Protein AF-A0A085MQG9-F1 (afdb_monomer_lite)

Structure (mmCIF, N/CA/C/O backbone):
data_AF-A0A085MQG9-F1
#
_entry.id   AF-A0A085MQG9-F1
#
loop_
_atom_site.group_PDB
_atom_site.id
_atom_site.type_symbol
_atom_site.label_atom_id
_atom_site.label_alt_id
_atom_site.label_comp_id
_atom_site.label_asym_id
_atom_site.label_entity_id
_atom_site.label_seq_id
_atom_site.pdbx_PDB_ins_code
_atom_site.Cartn_x
_atom_site.Cartn_y
_atom_site.Cartn_z
_atom_site.occupancy
_atom_site.B_iso_or_equiv
_atom_site.auth_seq_id
_atom_site.auth_comp_id
_atom_site.auth_asym_id
_atom_site.auth_atom_id
_atom_site.pdbx_PDB_model_num
ATOM 1 N N . MET A 1 1 ? -15.431 3.316 -2.104 1.00 53.62 1 MET A N 1
ATOM 2 C CA . MET A 1 1 ? -15.713 3.140 -3.560 1.00 53.62 1 MET A CA 1
ATOM 3 C C . MET A 1 1 ? -14.652 2.285 -4.257 1.00 53.62 1 MET A C 1
ATOM 5 O O . MET A 1 1 ? -15.007 1.249 -4.801 1.00 53.62 1 MET A O 1
ATOM 9 N N . PHE A 1 2 ? -13.361 2.639 -4.188 1.00 54.59 2 PHE A N 1
ATOM 10 C CA . PHE A 1 2 ? -12.287 1.859 -4.830 1.00 54.59 2 PHE A CA 1
ATOM 11 C C . PHE A 1 2 ? -12.134 0.426 -4.298 1.00 54.59 2 PHE A C 1
ATOM 13 O O . PHE A 1 2 ? -11.926 -0.481 -5.092 1.00 54.59 2 PHE A O 1
ATOM 20 N N . GLY A 1 3 ? -12.306 0.196 -2.990 1.00 56.88 3 GLY A N 1
ATOM 21 C CA . GLY A 1 3 ? -12.140 -1.140 -2.395 1.00 56.88 3 GLY A CA 1
ATOM 22 C C . GLY A 1 3 ? -13.115 -2.213 -2.901 1.00 56.88 3 GLY A C 1
ATOM 23 O O . GLY A 1 3 ? -12.781 -3.391 -2.859 1.00 56.88 3 GLY A O 1
ATOM 24 N N . TYR A 1 4 ? -14.297 -1.825 -3.397 1.00 57.16 4 TYR A N 1
ATOM 25 C CA . TYR A 1 4 ? -15.238 -2.762 -4.024 1.00 57.16 4 TYR A CA 1
ATOM 26 C C . TYR A 1 4 ? -14.802 -3.095 -5.457 1.00 57.16 4 TYR A C 1
ATOM 28 O O . TYR A 1 4 ? -14.762 -4.255 -5.843 1.00 57.16 4 TYR A O 1
ATOM 36 N N . MET A 1 5 ? -14.379 -2.083 -6.222 1.00 58.72 5 MET A N 1
ATOM 37 C CA . MET A 1 5 ? -13.941 -2.259 -7.611 1.00 58.72 5 MET A CA 1
ATOM 38 C C . MET A 1 5 ? -12.651 -3.075 -7.716 1.00 58.72 5 MET A C 1
ATOM 40 O O . MET A 1 5 ? -12.543 -3.935 -8.582 1.00 58.72 5 MET A O 1
ATOM 44 N N . THR A 1 6 ? -11.698 -2.860 -6.806 1.00 61.25 6 THR A N 1
ATOM 45 C CA . THR A 1 6 ? -10.438 -3.617 -6.789 1.00 61.25 6 THR A CA 1
ATOM 46 C C . THR A 1 6 ? -10.598 -5.044 -6.278 1.00 61.25 6 THR A C 1
ATOM 48 O O . THR A 1 6 ? -9.659 -5.819 -6.393 1.00 61.25 6 THR A O 1
ATOM 51 N N . LYS A 1 7 ? -11.755 -5.410 -5.715 1.00 63.34 7 LYS A N 1
ATOM 52 C CA . LYS A 1 7 ? -12.045 -6.787 -5.305 1.00 63.34 7 LYS A CA 1
ATOM 53 C C . LYS A 1 7 ? -12.443 -7.665 -6.496 1.00 63.34 7 LYS A C 1
ATOM 55 O O . LYS A 1 7 ? -12.037 -8.821 -6.544 1.00 63.34 7 LYS A O 1
ATOM 60 N N . ASP A 1 8 ? -13.194 -7.099 -7.440 1.00 58.53 8 ASP A N 1
ATOM 61 C CA . ASP A 1 8 ? -13.786 -7.847 -8.556 1.00 58.53 8 ASP A CA 1
ATOM 62 C C . ASP A 1 8 ? -13.038 -7.633 -9.884 1.00 58.53 8 ASP A C 1
ATOM 64 O O . ASP A 1 8 ? -13.043 -8.515 -10.739 1.00 58.53 8 ASP A O 1
ATOM 68 N N . VAL A 1 9 ? -12.373 -6.484 -10.072 1.00 64.12 9 VAL A N 1
ATOM 69 C CA . VAL A 1 9 ? -11.684 -6.134 -11.325 1.00 64.12 9 VAL A CA 1
ATOM 70 C C . VAL A 1 9 ? -10.335 -5.472 -11.016 1.00 64.12 9 VAL A C 1
ATOM 72 O O . VAL A 1 9 ? -10.237 -4.259 -10.840 1.00 64.12 9 VAL A O 1
ATOM 75 N N . THR A 1 10 ? -9.274 -6.277 -10.929 1.00 70.56 10 THR A N 1
ATOM 76 C CA . THR A 1 10 ? -7.914 -5.822 -10.573 1.00 70.56 10 THR A CA 1
ATOM 77 C C . THR A 1 10 ? -7.095 -5.361 -11.780 1.00 70.56 10 THR A C 1
ATOM 79 O O . THR A 1 10 ? -6.322 -4.413 -11.662 1.00 70.56 10 THR A O 1
ATOM 82 N N . GLU A 1 11 ? -7.282 -5.979 -12.949 1.00 71.12 11 GLU A N 1
ATOM 83 C CA . GLU A 1 11 ? -6.462 -5.755 -14.151 1.00 71.12 11 GLU A CA 1
ATOM 84 C C . GLU A 1 11 ? -6.355 -4.295 -14.622 1.00 71.12 11 GLU A C 1
ATOM 86 O O . GLU A 1 11 ? -5.230 -3.855 -14.864 1.00 71.12 11 GLU A O 1
ATOM 91 N N . PRO A 1 12 ? -7.438 -3.497 -14.701 1.00 73.19 12 PRO A N 1
ATOM 92 C CA . PRO A 1 12 ? -7.361 -2.112 -15.168 1.00 73.19 12 PRO A CA 1
ATOM 93 C C . PRO A 1 12 ? -6.489 -1.240 -14.267 1.00 73.19 12 PRO A C 1
ATOM 95 O O . PRO A 1 12 ? -5.825 -0.322 -14.733 1.00 73.19 12 PRO A O 1
ATOM 98 N N . PHE A 1 13 ? -6.443 -1.540 -12.967 1.00 71.75 13 PHE A N 1
ATOM 99 C CA . PHE A 1 13 ? -5.634 -0.791 -12.007 1.00 71.75 13 PHE A CA 1
ATOM 100 C C . PHE A 1 13 ? -4.142 -1.139 -12.079 1.00 71.75 13 PHE A C 1
ATOM 102 O O . PHE A 1 13 ? -3.338 -0.487 -11.420 1.00 71.75 13 PHE A O 1
ATOM 109 N N . LEU A 1 14 ? -3.767 -2.150 -12.868 1.00 75.88 14 LEU A N 1
ATOM 110 C CA . LEU A 1 14 ? -2.398 -2.649 -13.005 1.00 75.88 14 LEU A CA 1
ATOM 111 C C . LEU A 1 14 ? -1.774 -2.326 -14.372 1.00 75.88 14 LEU A C 1
ATOM 113 O O . LEU A 1 14 ? -0.646 -2.743 -14.639 1.00 75.88 14 LEU A O 1
ATOM 117 N N . THR A 1 15 ? -2.484 -1.614 -15.252 1.00 76.25 15 THR A N 1
ATOM 118 C CA . THR A 1 15 ? -2.006 -1.283 -16.602 1.00 76.25 15 THR A CA 1
ATOM 119 C C . THR A 1 15 ? -1.352 0.096 -16.677 1.00 76.25 15 THR A C 1
ATOM 121 O O . THR A 1 15 ? -1.946 1.093 -16.260 1.00 76.25 15 THR A O 1
ATOM 124 N N . GLY A 1 16 ? -0.166 0.154 -17.294 1.00 78.19 16 GLY A N 1
ATOM 125 C CA . GLY A 1 16 ? 0.509 1.394 -17.692 1.00 78.19 16 GLY A CA 1
ATOM 126 C C . GLY A 1 16 ? 0.666 2.410 -16.556 1.00 78.19 16 GLY A C 1
ATOM 127 O O . GLY A 1 16 ? 0.944 2.053 -15.415 1.00 78.19 16 GLY A O 1
ATOM 128 N N . GLU A 1 17 ? 0.438 3.687 -16.864 1.00 81.56 17 GLU A N 1
ATOM 129 C CA . GLU A 1 17 ? 0.569 4.799 -15.911 1.00 81.56 17 GLU A CA 1
ATOM 130 C C . GLU A 1 17 ? -0.460 4.772 -14.769 1.00 81.56 17 GLU A C 1
ATOM 132 O O . GLU A 1 17 ? -0.279 5.444 -13.750 1.00 81.56 17 GLU A O 1
ATOM 137 N N . LEU A 1 18 ? -1.571 4.042 -14.928 1.00 84.69 18 LEU A N 1
ATOM 138 C CA . LEU A 1 18 ? -2.644 4.049 -13.936 1.00 84.69 18 LEU A CA 1
ATOM 139 C C . LEU A 1 18 ? -2.216 3.340 -12.648 1.00 84.69 18 LEU A C 1
ATOM 141 O O . LEU A 1 18 ? -2.519 3.836 -11.562 1.00 84.69 18 LEU A O 1
ATOM 145 N N . GLY A 1 19 ? -1.463 2.242 -12.767 1.00 86.31 19 GLY A N 1
ATOM 146 C CA . GLY A 1 19 ? -0.902 1.531 -11.617 1.00 86.31 19 GLY A CA 1
ATOM 147 C C . GLY A 1 19 ? 0.071 2.394 -10.819 1.00 86.31 19 GLY A C 1
ATOM 148 O O . GLY A 1 19 ? -0.032 2.465 -9.594 1.00 86.31 19 GLY A O 1
ATOM 149 N N . ASP A 1 20 ? 0.942 3.133 -11.507 1.00 87.62 20 ASP A N 1
ATOM 150 C CA . ASP A 1 20 ? 1.906 4.033 -10.867 1.00 87.62 20 ASP A CA 1
ATOM 151 C C . ASP A 1 20 ? 1.215 5.208 -10.171 1.00 87.62 20 ASP A C 1
ATOM 153 O O . ASP A 1 20 ? 1.514 5.517 -9.015 1.00 87.62 20 ASP A O 1
ATOM 157 N N . ARG A 1 21 ? 0.231 5.840 -10.827 1.00 90.50 21 ARG A N 1
ATOM 158 C CA . ARG A 1 21 ? -0.550 6.933 -10.223 1.00 90.50 21 ARG A CA 1
ATOM 159 C C . ARG A 1 21 ? -1.360 6.456 -9.025 1.00 90.50 21 ARG A C 1
ATOM 161 O O . ARG A 1 21 ? -1.421 7.161 -8.015 1.00 90.50 21 ARG A O 1
ATOM 168 N N . LEU A 1 22 ? -1.967 5.273 -9.117 1.00 90.31 22 LEU A N 1
ATOM 169 C CA . LEU A 1 22 ? -2.718 4.684 -8.016 1.00 90.31 22 LEU A CA 1
ATOM 170 C C . LEU A 1 22 ? -1.793 4.383 -6.835 1.00 90.31 22 LEU A C 1
ATOM 172 O O . LEU A 1 22 ? -2.077 4.816 -5.720 1.00 90.31 22 LEU A O 1
ATOM 176 N N . ALA A 1 23 ? -0.673 3.701 -7.075 1.00 91.88 23 ALA A N 1
ATOM 177 C CA . ALA A 1 23 ? 0.305 3.386 -6.042 1.00 91.88 23 ALA A CA 1
ATOM 178 C C . ALA A 1 23 ? 0.852 4.657 -5.373 1.00 91.88 23 ALA A C 1
ATOM 180 O O . ALA A 1 23 ? 0.879 4.733 -4.145 1.00 91.88 23 ALA A O 1
ATOM 181 N N . ALA A 1 24 ? 1.196 5.685 -6.153 1.00 91.94 24 ALA A N 1
ATOM 182 C CA . ALA A 1 24 ? 1.663 6.965 -5.627 1.00 91.94 24 ALA A CA 1
ATOM 183 C C . ALA A 1 24 ? 0.597 7.669 -4.769 1.00 91.94 24 ALA A C 1
ATOM 185 O O . ALA A 1 24 ? 0.889 8.150 -3.672 1.00 91.94 24 ALA A O 1
ATOM 186 N N . MET A 1 25 ? -0.660 7.687 -5.225 1.00 93.25 25 MET A N 1
ATOM 187 C CA . MET A 1 25 ? -1.779 8.259 -4.470 1.00 93.25 25 MET A CA 1
ATOM 188 C C . MET A 1 25 ? -1.997 7.519 -3.145 1.00 93.25 25 MET A C 1
ATOM 190 O O . MET A 1 25 ? -2.139 8.152 -2.095 1.00 93.25 25 MET A O 1
ATOM 194 N N . LEU A 1 26 ? -1.985 6.186 -3.170 1.00 93.31 26 LEU A N 1
ATOM 195 C CA . LEU A 1 26 ? -2.155 5.359 -1.979 1.00 93.31 26 LEU A CA 1
ATOM 196 C C . LEU A 1 26 ? -0.992 5.546 -0.993 1.00 93.31 26 LEU A C 1
ATOM 198 O O . LEU A 1 26 ? -1.227 5.783 0.197 1.00 93.31 26 LEU A O 1
ATOM 202 N N . ASN A 1 27 ? 0.249 5.521 -1.489 1.00 94.00 27 ASN A N 1
ATOM 203 C CA . ASN A 1 27 ? 1.446 5.691 -0.673 1.00 94.00 27 ASN A CA 1
ATOM 204 C C . ASN A 1 27 ? 1.460 7.067 -0.001 1.00 94.00 27 ASN A C 1
ATOM 206 O O . ASN A 1 27 ? 1.716 7.169 1.201 1.00 94.00 27 ASN A O 1
ATOM 210 N N . TYR A 1 28 ? 1.152 8.126 -0.755 1.00 92.56 28 TYR A N 1
ATOM 211 C CA . TYR A 1 28 ? 1.085 9.483 -0.227 1.00 92.56 28 TYR A CA 1
ATOM 212 C C . TYR A 1 28 ? 0.044 9.594 0.892 1.00 92.56 28 TYR A C 1
ATOM 214 O O . TYR A 1 28 ? 0.358 10.074 1.984 1.00 92.56 28 TYR A O 1
ATOM 222 N N . ASN A 1 29 ? -1.175 9.096 0.662 1.00 91.56 29 ASN A N 1
ATOM 223 C CA . ASN A 1 29 ? -2.246 9.167 1.655 1.00 91.56 29 ASN A CA 1
ATOM 224 C C . ASN A 1 29 ? -1.911 8.380 2.927 1.00 91.56 29 ASN A C 1
ATOM 226 O O . ASN A 1 29 ? -2.029 8.920 4.028 1.00 91.56 29 ASN A O 1
ATOM 230 N N . LEU A 1 30 ? -1.417 7.143 2.807 1.00 91.94 30 LEU A N 1
ATOM 231 C CA . LEU A 1 30 ? -1.006 6.361 3.977 1.00 91.94 30 LEU A CA 1
ATOM 232 C C . LEU A 1 30 ? 0.182 6.985 4.711 1.00 91.94 30 LEU A C 1
ATOM 234 O O . LEU A 1 30 ? 0.223 6.954 5.940 1.00 91.94 30 LEU A O 1
ATOM 238 N N . LYS A 1 31 ? 1.122 7.617 4.001 1.00 91.00 31 LYS A N 1
ATOM 239 C CA . LYS A 1 31 ? 2.231 8.345 4.629 1.00 91.00 31 LYS A CA 1
ATOM 240 C C . LYS A 1 31 ? 1.728 9.525 5.458 1.00 91.00 31 LYS A C 1
ATOM 242 O O . LYS A 1 31 ? 2.253 9.752 6.544 1.00 91.00 31 LYS A O 1
ATOM 247 N N . GLN A 1 32 ? 0.707 10.247 4.998 1.00 88.56 32 GLN A N 1
ATOM 248 C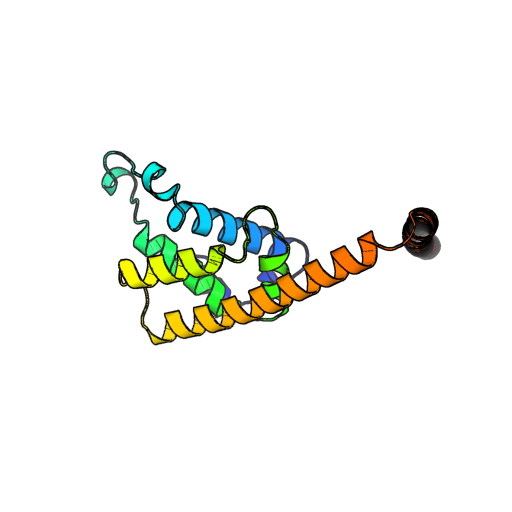 CA . GLN A 1 32 ? 0.118 11.342 5.776 1.00 88.56 32 GLN A CA 1
ATOM 249 C C . GLN A 1 32 ? -0.704 10.837 6.969 1.00 88.56 32 GLN A C 1
ATOM 251 O O . GLN A 1 32 ? -0.641 11.424 8.047 1.00 88.56 32 GLN A O 1
ATOM 256 N N . LEU A 1 33 ? -1.445 9.741 6.799 1.00 88.00 33 LEU A N 1
ATOM 257 C CA . LEU A 1 33 ? -2.341 9.197 7.825 1.00 88.00 33 LEU A CA 1
ATOM 258 C C . LEU A 1 33 ? -1.608 8.410 8.919 1.00 88.00 33 LEU A C 1
ATOM 260 O O . LEU A 1 33 ? -1.976 8.501 10.088 1.00 88.00 33 LEU A O 1
ATOM 264 N N . CYS A 1 34 ? -0.571 7.656 8.556 1.00 87.38 34 CYS A N 1
ATOM 265 C CA . CYS A 1 34 ? 0.182 6.787 9.467 1.00 87.38 34 CYS A CA 1
ATOM 266 C C . CYS A 1 34 ? 1.568 7.347 9.828 1.00 87.38 34 CYS A C 1
ATOM 268 O O . CYS A 1 34 ? 2.259 6.784 10.674 1.00 87.38 34 CYS A O 1
ATOM 270 N N . GLY A 1 35 ? 2.002 8.433 9.184 1.00 79.44 35 GLY A N 1
ATOM 271 C CA . GLY A 1 35 ? 3.297 9.057 9.436 1.00 79.44 35 GLY A CA 1
ATOM 272 C C . GLY A 1 35 ? 3.305 10.028 10.622 1.00 79.44 35 GLY A C 1
ATOM 273 O O . GLY A 1 35 ? 2.268 10.308 11.233 1.00 79.44 35 GLY A O 1
ATOM 274 N N . PRO A 1 36 ? 4.475 10.617 10.929 1.00 73.19 36 PRO A N 1
ATOM 275 C CA . PRO A 1 36 ? 4.626 11.599 12.010 1.00 73.19 36 PRO A CA 1
ATOM 276 C C . PRO A 1 36 ? 3.779 12.860 11.783 1.00 73.19 36 PRO A C 1
ATOM 278 O O . PRO A 1 36 ? 3.440 13.578 12.720 1.00 73.19 36 PRO A O 1
ATOM 281 N N . THR A 1 37 ? 3.400 13.118 10.532 1.00 69.00 37 THR A N 1
ATOM 282 C CA . THR A 1 37 ? 2.603 14.270 10.107 1.00 69.00 37 THR A CA 1
ATOM 283 C C . THR A 1 37 ? 1.102 14.085 10.326 1.00 69.00 37 THR A C 1
ATOM 285 O O . THR A 1 37 ? 0.362 15.059 10.200 1.00 69.00 37 THR A O 1
ATOM 288 N N . SER A 1 38 ? 0.655 12.893 10.734 1.00 72.50 38 SER A N 1
ATOM 289 C CA . SER A 1 38 ? -0.750 12.571 11.030 1.00 72.50 38 SER A CA 1
ATOM 290 C C . SER A 1 38 ? -1.384 13.499 12.068 1.00 72.50 38 SER A C 1
ATOM 292 O O . SER A 1 38 ? -2.566 13.825 11.975 1.00 72.50 38 SER A O 1
ATOM 294 N N . GLN A 1 39 ? -0.595 14.017 13.015 1.00 65.75 39 GLN A N 1
ATOM 295 C CA . GLN A 1 39 ? -1.067 14.987 14.008 1.00 65.75 39 GLN A CA 1
ATOM 296 C C . GLN A 1 39 ? -1.533 16.310 13.380 1.00 65.75 39 GLN A C 1
ATOM 298 O O . GLN A 1 39 ? -2.395 16.982 13.945 1.00 65.75 39 GLN A O 1
ATOM 303 N N . ARG A 1 40 ? -1.012 16.665 12.195 1.00 68.12 40 ARG A N 1
ATOM 304 C CA . ARG A 1 40 ? -1.407 17.870 11.448 1.00 68.12 40 ARG A CA 1
ATOM 305 C C . ARG A 1 40 ? -2.763 17.731 10.760 1.00 68.12 40 ARG A C 1
ATOM 307 O O . ARG A 1 40 ? -3.363 18.740 10.419 1.00 68.12 40 ARG A O 1
ATOM 314 N N . LEU A 1 41 ? -3.272 16.508 10.606 1.00 69.00 41 LEU A N 1
ATOM 315 C CA . LEU A 1 41 ? -4.597 16.229 10.041 1.00 69.00 41 LEU A CA 1
ATOM 316 C C . LEU A 1 41 ? -5.722 16.313 11.091 1.00 69.00 41 LEU A C 1
ATOM 318 O O . LEU A 1 41 ? -6.842 15.859 10.852 1.00 69.00 41 LEU A O 1
ATOM 322 N N . ARG A 1 42 ? -5.449 16.880 12.275 1.00 67.50 42 ARG A N 1
ATOM 323 C CA . ARG A 1 42 ? -6.478 17.147 13.285 1.00 67.50 42 ARG A CA 1
ATOM 324 C C . ARG A 1 42 ? -7.336 18.335 12.858 1.00 67.50 42 ARG A C 1
ATOM 326 O O . ARG A 1 42 ? -6.978 19.491 13.062 1.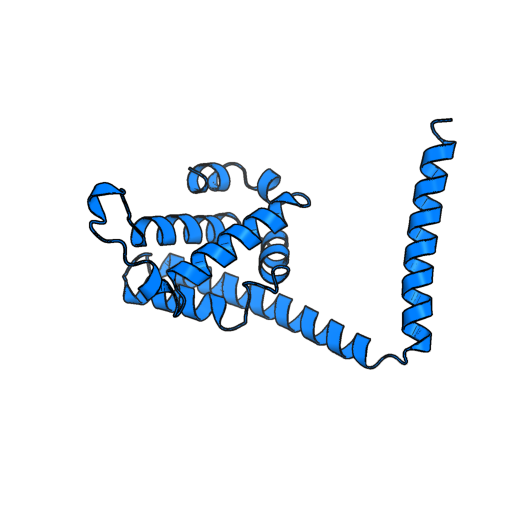00 67.50 42 ARG A O 1
ATOM 333 N N . VAL A 1 43 ? -8.492 18.024 12.285 1.00 74.81 43 VAL A N 1
ATOM 334 C CA . VAL A 1 43 ? -9.512 19.001 11.894 1.00 74.81 43 VAL A CA 1
ATOM 335 C C . VAL A 1 43 ? -10.346 19.412 13.116 1.00 74.81 43 VAL A C 1
ATOM 337 O O . VAL A 1 43 ? -10.708 18.564 13.936 1.00 74.81 43 VAL A O 1
ATOM 340 N N . LYS A 1 44 ? -10.664 20.710 13.245 1.00 70.31 44 LYS A N 1
ATOM 341 C CA . LYS A 1 44 ? -11.665 21.200 14.210 1.00 70.31 44 LYS A CA 1
ATOM 342 C C . LYS A 1 44 ? -13.059 20.751 13.754 1.00 70.31 44 LYS A C 1
ATOM 344 O O . LYS A 1 44 ? -13.414 20.958 12.601 1.00 70.31 44 LYS A O 1
ATOM 349 N N . ASP A 1 45 ? -13.820 20.137 14.655 1.00 72.62 45 ASP A N 1
ATOM 350 C CA . ASP A 1 45 ? -15.138 19.529 14.403 1.00 72.62 45 ASP A CA 1
ATOM 351 C C . ASP A 1 45 ? -15.169 18.439 13.309 1.00 72.62 45 ASP A C 1
ATOM 353 O O . ASP A 1 45 ? -15.795 18.609 12.260 1.00 72.62 45 ASP A O 1
ATOM 357 N N . PRO A 1 46 ? -14.577 17.253 13.567 1.00 71.69 46 PRO A N 1
ATOM 358 C CA . PRO A 1 46 ? -14.518 16.140 12.609 1.00 71.69 46 PRO A CA 1
ATOM 359 C C . PRO A 1 46 ? -15.887 15.691 12.081 1.00 71.69 46 PRO A C 1
ATOM 361 O O . PRO A 1 46 ? -16.007 15.290 10.924 1.00 71.69 46 PRO A O 1
ATOM 364 N N . LYS A 1 47 ? -16.931 15.791 12.919 1.00 72.69 47 LYS A N 1
ATOM 365 C CA . LYS A 1 47 ? -18.305 15.382 12.587 1.00 72.69 47 LYS A CA 1
ATOM 366 C C . LYS A 1 47 ? -18.911 16.215 11.460 1.00 72.69 47 LYS A C 1
ATOM 368 O O . LYS A 1 47 ? -19.677 15.683 10.668 1.00 72.69 47 LYS A O 1
ATOM 373 N N . ARG A 1 48 ? -18.547 17.499 11.361 1.00 78.75 48 ARG A N 1
ATOM 374 C CA . ARG A 1 48 ? -19.047 18.390 10.305 1.00 78.75 48 ARG A CA 1
ATOM 375 C C . ARG A 1 48 ? -18.505 18.008 8.927 1.00 78.75 48 ARG A C 1
ATOM 377 O O . ARG A 1 48 ? -19.177 18.235 7.930 1.00 78.75 48 ARG A O 1
ATOM 384 N N . TYR A 1 49 ? -17.311 17.419 8.887 1.00 74.50 49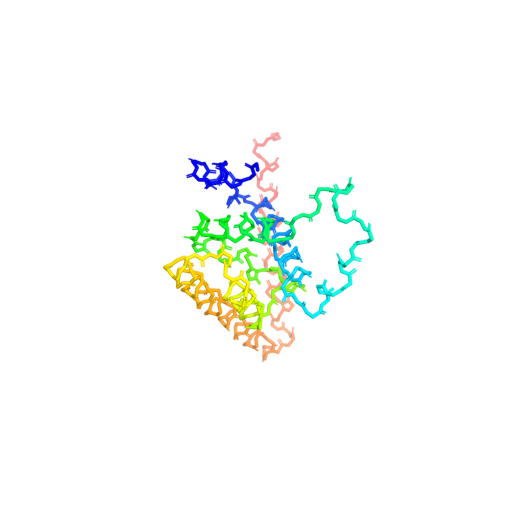 TYR A N 1
ATOM 385 C CA . TYR A 1 49 ? -16.619 17.042 7.653 1.00 74.50 49 TYR A CA 1
ATOM 386 C C . TYR A 1 49 ? -16.644 15.539 7.378 1.00 74.50 49 TYR A C 1
ATOM 388 O O . TYR A 1 49 ? -15.940 15.084 6.479 1.00 74.50 49 TYR A O 1
ATOM 396 N N . THR A 1 50 ? -17.402 14.752 8.156 1.00 78.81 50 THR A N 1
ATOM 397 C CA . THR A 1 50 ? -17.415 13.279 8.049 1.00 78.81 50 THR A CA 1
ATOM 398 C C . THR A 1 50 ? -16.000 12.678 8.056 1.00 78.81 50 THR A C 1
ATOM 400 O O . THR A 1 50 ? -15.695 11.724 7.346 1.00 78.81 50 THR A O 1
ATOM 403 N N . TRP A 1 51 ? -15.092 13.282 8.831 1.00 81.25 51 TRP A N 1
ATOM 404 C CA . TRP A 1 51 ? -13.684 12.900 8.842 1.00 81.25 51 TRP A CA 1
ATOM 405 C C . TRP A 1 51 ? -13.461 11.670 9.723 1.00 81.25 51 TRP A C 1
ATOM 407 O O . TRP A 1 51 ? -13.343 11.775 10.947 1.00 81.25 51 TRP A O 1
ATOM 417 N N . GLU A 1 52 ? -13.367 10.505 9.082 1.00 83.88 52 GLU A N 1
ATOM 418 C CA . GLU A 1 52 ? -13.108 9.218 9.731 1.00 83.88 52 GLU A CA 1
ATOM 419 C C . GLU A 1 52 ? -11.773 8.602 9.273 1.00 83.88 52 GLU A C 1
ATOM 421 O O . GLU A 1 52 ? -11.742 7.695 8.436 1.00 83.88 52 GLU A O 1
ATOM 426 N N . PRO A 1 53 ? -10.632 9.039 9.841 1.00 85.62 53 PRO A N 1
ATOM 427 C CA . PRO A 1 53 ? -9.312 8.592 9.394 1.00 85.62 53 PRO A CA 1
ATOM 428 C C . PRO A 1 53 ? -9.102 7.082 9.567 1.00 85.62 53 PRO A C 1
ATOM 430 O O . PRO A 1 53 ? -8.402 6.466 8.771 1.00 85.62 53 PRO A O 1
ATOM 433 N N . ARG A 1 54 ? -9.731 6.459 10.574 1.00 88.12 54 ARG A N 1
ATOM 434 C CA . ARG A 1 54 ? -9.654 5.002 10.786 1.00 88.12 54 ARG A CA 1
ATOM 435 C C . ARG A 1 54 ? -10.310 4.222 9.647 1.00 88.12 54 ARG A C 1
ATOM 437 O O . ARG A 1 54 ? -9.722 3.256 9.170 1.00 88.12 54 ARG A O 1
ATOM 444 N N . SER A 1 55 ? -11.492 4.660 9.215 1.00 88.94 55 SER A N 1
ATOM 445 C CA . SER A 1 55 ? -12.218 4.039 8.105 1.00 88.94 55 SER A CA 1
ATOM 446 C C . SER A 1 55 ? -11.428 4.186 6.803 1.00 88.94 55 SER A C 1
ATOM 448 O O . SER A 1 55 ? -11.185 3.206 6.102 1.00 88.94 55 SER A O 1
ATOM 450 N N . LEU A 1 56 ? -10.881 5.382 6.559 1.00 89.69 56 LEU A N 1
ATOM 451 C CA . LEU A 1 56 ? -10.051 5.647 5.387 1.00 89.69 56 LEU A CA 1
ATOM 452 C C . LEU A 1 56 ? -8.783 4.778 5.353 1.00 89.69 56 LEU A C 1
ATOM 454 O O . LEU A 1 56 ? -8.490 4.169 4.329 1.00 89.69 56 LEU A O 1
ATOM 458 N N . ILE A 1 57 ? -8.048 4.663 6.466 1.00 92.00 57 ILE A N 1
ATOM 459 C CA . ILE A 1 57 ? -6.872 3.779 6.545 1.00 92.00 57 ILE A CA 1
ATOM 460 C C . ILE A 1 57 ? -7.274 2.330 6.250 1.00 92.00 57 ILE A C 1
ATOM 462 O O . ILE A 1 57 ? -6.562 1.644 5.515 1.00 92.00 57 ILE A O 1
ATOM 466 N N . ASN A 1 58 ? -8.406 1.865 6.791 1.00 92.12 58 ASN A N 1
ATOM 467 C CA . ASN A 1 58 ? -8.905 0.514 6.547 1.00 92.12 58 ASN A CA 1
ATOM 468 C C . ASN A 1 58 ? -9.192 0.261 5.059 1.00 92.12 58 ASN A C 1
ATOM 470 O O . ASN A 1 58 ? -8.766 -0.768 4.534 1.00 92.12 58 ASN A O 1
ATOM 474 N N . GLU A 1 59 ? -9.873 1.190 4.384 1.00 90.94 59 GLU A N 1
ATOM 475 C CA . GLU A 1 59 ? -10.164 1.082 2.951 1.00 90.94 59 GLU A CA 1
ATOM 476 C C . GLU A 1 59 ? -8.888 1.102 2.109 1.00 90.94 59 GLU A C 1
ATOM 478 O O . GLU A 1 59 ? -8.695 0.228 1.265 1.00 90.94 59 GLU A O 1
ATOM 483 N N . LEU A 1 60 ? -7.989 2.058 2.367 1.00 92.50 60 LEU A N 1
ATOM 484 C CA . LEU A 1 60 ? -6.735 2.188 1.625 1.00 92.50 60 LEU A CA 1
ATOM 485 C C . LEU A 1 60 ? -5.901 0.916 1.740 1.00 92.50 60 LEU A C 1
ATOM 487 O O . LEU A 1 60 ? -5.464 0.372 0.735 1.00 92.50 60 LEU A O 1
ATOM 491 N N . THR A 1 61 ? -5.722 0.404 2.956 1.00 93.31 61 THR A N 1
ATOM 492 C CA . THR A 1 61 ? -4.950 -0.825 3.183 1.00 93.31 61 THR A CA 1
ATOM 493 C C . THR A 1 61 ? -5.655 -2.080 2.666 1.00 93.31 61 THR A C 1
ATOM 495 O O . THR A 1 61 ? -4.970 -3.043 2.346 1.00 93.31 61 THR A O 1
ATOM 498 N N . GLU A 1 62 ? -6.985 -2.086 2.514 1.00 92.88 62 GLU A N 1
ATOM 499 C CA . GLU A 1 62 ? -7.675 -3.180 1.811 1.00 92.88 62 GLU A CA 1
ATOM 500 C C . GLU A 1 62 ? -7.339 -3.184 0.314 1.00 92.88 62 GLU A C 1
ATOM 502 O O . GLU A 1 62 ? -7.116 -4.249 -0.249 1.00 92.88 62 GLU A O 1
ATOM 507 N N . ILE A 1 63 ? -7.208 -2.012 -0.319 1.00 91.50 63 ILE A N 1
ATOM 508 C CA . ILE A 1 63 ? -6.811 -1.914 -1.734 1.00 91.50 63 ILE A CA 1
ATOM 509 C C . ILE A 1 63 ? -5.424 -2.529 -1.962 1.00 91.50 63 ILE A C 1
ATOM 511 O O . ILE A 1 63 ? -5.240 -3.246 -2.940 1.00 91.50 63 ILE A O 1
ATOM 515 N N . TYR A 1 64 ? -4.472 -2.318 -1.046 1.00 92.31 64 TYR A N 1
ATOM 516 C CA . TYR A 1 64 ? -3.155 -2.966 -1.131 1.00 92.31 64 TYR A CA 1
ATOM 517 C C . TYR A 1 64 ? -3.244 -4.490 -1.093 1.00 92.31 64 TYR A C 1
ATOM 519 O O . TYR A 1 64 ? -2.514 -5.155 -1.818 1.00 92.31 64 TYR A O 1
ATOM 527 N N . LEU A 1 65 ? -4.117 -5.036 -0.245 1.00 92.44 65 LEU A N 1
ATOM 528 C CA . LEU A 1 65 ? -4.291 -6.482 -0.119 1.00 92.44 65 LEU A CA 1
ATOM 529 C C . LEU A 1 65 ? -5.009 -7.072 -1.336 1.00 92.44 65 LEU A C 1
ATOM 531 O O . LEU A 1 65 ? -4.652 -8.156 -1.783 1.00 92.44 65 LEU A O 1
ATOM 535 N N . ASN A 1 66 ? -5.978 -6.348 -1.898 1.00 90.06 66 ASN A N 1
ATOM 536 C CA . ASN A 1 66 ? -6.680 -6.765 -3.113 1.00 90.06 66 ASN A CA 1
ATOM 537 C C . ASN A 1 66 ? -5.764 -6.753 -4.348 1.00 90.06 66 ASN A C 1
ATOM 539 O O . ASN A 1 66 ? -5.946 -7.555 -5.258 1.00 90.06 66 ASN A O 1
ATOM 543 N N . LEU A 1 67 ? -4.777 -5.852 -4.378 1.00 89.00 67 LEU A N 1
ATOM 544 C CA . LEU A 1 67 ? -3.814 -5.704 -5.470 1.00 89.00 67 LEU A CA 1
ATOM 545 C C . LEU A 1 67 ? -2.446 -6.344 -5.157 1.00 89.00 67 LEU A C 1
ATOM 547 O O . LEU A 1 67 ? -1.460 -5.976 -5.794 1.00 89.00 67 LEU A O 1
ATOM 551 N N . ASP A 1 68 ? -2.356 -7.286 -4.204 1.00 89.75 68 ASP A N 1
ATOM 552 C CA . ASP A 1 68 ? -1.103 -7.990 -3.862 1.00 89.75 68 ASP A CA 1
ATOM 553 C C . ASP A 1 68 ? -0.633 -8.892 -5.017 1.00 89.75 68 ASP A C 1
ATOM 555 O O . ASP A 1 68 ? -0.883 -10.096 -5.065 1.00 89.75 68 ASP A O 1
ATOM 559 N N . CYS A 1 69 ? 0.063 -8.281 -5.972 1.00 89.75 69 CYS A N 1
ATOM 560 C CA . CYS A 1 69 ? 0.700 -8.924 -7.109 1.00 89.75 69 CYS A CA 1
ATOM 561 C C . CYS A 1 69 ? 2.039 -8.244 -7.420 1.00 89.75 69 CYS A C 1
ATOM 563 O O . CYS A 1 69 ? 2.246 -7.068 -7.109 1.00 89.75 69 CYS A O 1
ATOM 565 N N . ASP A 1 70 ? 2.943 -8.957 -8.090 1.00 89.88 70 ASP A N 1
ATOM 566 C CA . ASP A 1 70 ? 4.308 -8.471 -8.332 1.00 89.88 70 ASP A CA 1
ATOM 567 C C . ASP A 1 70 ? 4.352 -7.165 -9.141 1.00 89.88 70 ASP A C 1
ATOM 569 O O . ASP A 1 70 ? 5.191 -6.300 -8.884 1.00 89.88 70 ASP A O 1
ATOM 573 N N . LYS A 1 71 ? 3.405 -6.978 -10.075 1.00 89.81 71 LYS A N 1
ATOM 574 C CA . LYS A 1 71 ? 3.267 -5.733 -10.849 1.00 89.81 71 LYS A CA 1
ATOM 575 C C . LYS A 1 71 ? 3.002 -4.541 -9.931 1.00 89.81 71 LYS A C 1
ATOM 577 O O . LYS A 1 71 ? 3.720 -3.547 -9.990 1.00 89.81 71 LYS A O 1
ATOM 582 N N . PHE A 1 72 ? 2.018 -4.667 -9.040 1.00 91.25 72 PHE A N 1
ATOM 583 C CA . PHE A 1 72 ? 1.665 -3.598 -8.111 1.00 91.25 72 PHE A CA 1
ATOM 584 C C . PHE A 1 72 ? 2.767 -3.341 -7.086 1.00 91.25 72 PHE A C 1
ATOM 586 O O . PHE A 1 72 ? 3.063 -2.189 -6.784 1.00 91.25 72 PHE A O 1
ATOM 593 N N . VAL A 1 73 ? 3.440 -4.392 -6.603 1.00 93.06 73 VAL A N 1
ATOM 594 C CA . VAL A 1 73 ? 4.637 -4.250 -5.759 1.00 93.06 73 VAL A CA 1
ATOM 595 C C . VAL A 1 73 ? 5.698 -3.402 -6.468 1.00 93.06 73 VAL A C 1
ATOM 597 O O . VAL A 1 73 ? 6.286 -2.508 -5.855 1.00 93.06 73 VAL A O 1
ATOM 600 N N . GLY A 1 74 ? 5.896 -3.619 -7.770 1.00 91.62 74 GLY A N 1
ATOM 601 C CA . GLY A 1 74 ? 6.759 -2.792 -8.608 1.00 91.62 74 GLY A CA 1
ATOM 602 C C . GLY A 1 74 ? 6.350 -1.315 -8.649 1.00 91.62 74 GLY A C 1
ATOM 603 O O . GLY A 1 74 ? 7.232 -0.458 -8.526 1.00 91.62 74 GLY A O 1
ATOM 604 N N . CYS A 1 75 ? 5.051 -1.023 -8.774 1.00 92.19 75 CYS A N 1
ATOM 605 C CA . CYS A 1 75 ? 4.491 0.336 -8.756 1.00 92.19 75 CYS A CA 1
ATOM 606 C C . CYS A 1 75 ? 4.635 1.007 -7.378 1.00 92.19 75 CYS A C 1
ATOM 608 O O . CYS A 1 75 ? 5.040 2.163 -7.288 1.00 92.19 75 CYS A O 1
ATOM 610 N N . ILE A 1 76 ? 4.383 0.274 -6.284 1.00 92.94 76 ILE A N 1
ATOM 611 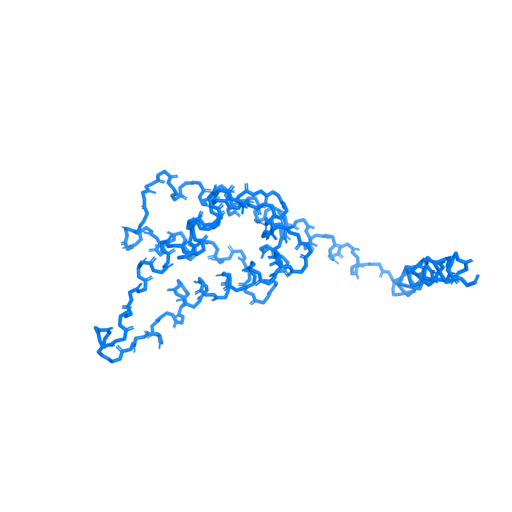C CA . ILE A 1 76 ? 4.548 0.774 -4.906 1.00 92.94 76 ILE A CA 1
ATOM 612 C C . ILE A 1 76 ? 5.978 1.263 -4.682 1.00 92.94 76 ILE A C 1
ATOM 614 O O . ILE A 1 76 ? 6.181 2.333 -4.113 1.00 92.94 76 ILE A O 1
ATOM 618 N N . VAL A 1 77 ? 6.954 0.464 -5.113 1.00 93.12 77 VAL A N 1
ATOM 619 C CA . VAL A 1 77 ? 8.382 0.752 -4.942 1.00 93.12 77 VAL A CA 1
ATOM 620 C C . VAL A 1 77 ? 8.873 1.818 -5.926 1.00 93.12 77 VAL A C 1
ATOM 622 O O . VAL A 1 77 ? 9.860 2.489 -5.637 1.00 93.12 77 VAL A O 1
ATOM 625 N N . ALA A 1 78 ? 8.215 1.982 -7.079 1.00 89.75 78 ALA A N 1
ATOM 626 C CA . ALA A 1 78 ? 8.577 2.999 -8.068 1.00 89.75 78 ALA A CA 1
ATOM 627 C C . ALA A 1 78 ? 8.330 4.429 -7.560 1.00 89.75 78 ALA A C 1
ATOM 629 O O . ALA A 1 78 ? 9.043 5.349 -7.955 1.00 89.75 78 ALA A O 1
ATOM 630 N N . ASP A 1 79 ? 7.371 4.625 -6.649 1.00 91.12 79 ASP A N 1
ATOM 631 C CA . ASP A 1 79 ? 7.150 5.917 -5.996 1.00 91.12 79 ASP A CA 1
ATOM 632 C C . ASP A 1 79 ? 8.188 6.192 -4.893 1.00 91.12 79 ASP A C 1
ATOM 634 O O . ASP A 1 79 ? 7.916 6.103 -3.691 1.00 91.12 79 ASP A O 1
ATOM 638 N N . GLU A 1 80 ? 9.392 6.587 -5.306 1.00 86.31 80 GLU A N 1
ATOM 639 C CA . GLU A 1 80 ? 10.500 6.933 -4.407 1.00 86.31 80 GLU A CA 1
ATOM 640 C C . GLU A 1 80 ? 10.226 8.170 -3.524 1.00 86.31 80 GLU A C 1
ATOM 642 O O . GLU A 1 80 ? 10.932 8.406 -2.543 1.00 86.31 80 GLU A O 1
ATOM 647 N N . ARG A 1 81 ? 9.193 8.972 -3.828 1.00 86.69 81 ARG A N 1
ATOM 648 C CA . ARG A 1 81 ? 8.844 10.173 -3.043 1.00 86.69 81 ARG A CA 1
ATOM 649 C C . ARG A 1 81 ? 8.136 9.805 -1.741 1.00 86.69 81 ARG A C 1
ATOM 651 O O . ARG A 1 81 ? 8.314 10.459 -0.700 1.00 86.69 81 ARG A O 1
ATOM 658 N N . SER A 1 82 ? 7.308 8.767 -1.786 1.00 87.00 82 SER A N 1
ATOM 659 C CA . SER A 1 82 ? 6.537 8.318 -0.627 1.00 87.00 82 SER A CA 1
ATOM 660 C C . SER A 1 82 ? 7.138 7.072 0.009 1.00 87.00 82 SER A C 1
ATOM 662 O O . SER A 1 82 ? 7.227 7.018 1.242 1.00 87.00 82 SER A O 1
ATOM 664 N N . TYR A 1 83 ? 7.559 6.101 -0.806 1.00 89.56 83 TYR A N 1
ATOM 665 C CA . TYR A 1 83 ? 8.032 4.808 -0.335 1.00 89.56 83 TYR A CA 1
ATOM 666 C C . TYR A 1 83 ? 9.403 4.906 0.342 1.00 89.56 83 TYR A C 1
ATOM 668 O O . TYR A 1 83 ? 10.322 5.582 -0.107 1.00 89.56 83 TYR A O 1
ATOM 676 N N . SER A 1 84 ? 9.542 4.196 1.458 1.00 88.25 84 SER A N 1
ATOM 677 C CA . SER A 1 84 ? 10.808 4.001 2.165 1.00 88.25 84 SER A CA 1
ATOM 678 C C . SER A 1 84 ? 10.755 2.675 2.927 1.00 88.25 84 SER A C 1
ATOM 680 O O . SER A 1 84 ? 9.658 2.199 3.232 1.00 88.25 84 SER A O 1
ATOM 682 N N . PRO A 1 85 ? 11.893 2.098 3.349 1.00 85.06 85 PRO A N 1
ATOM 683 C CA . PRO A 1 85 ? 11.886 0.893 4.186 1.00 85.06 85 PRO A CA 1
ATOM 684 C C . PRO A 1 85 ? 11.119 1.049 5.515 1.00 85.06 85 PRO A C 1
ATOM 686 O O . PRO A 1 85 ? 10.714 0.063 6.130 1.00 85.06 85 PRO A O 1
ATOM 689 N N . ALA A 1 86 ? 10.911 2.283 5.988 1.00 89.31 86 ALA A N 1
ATOM 690 C CA . ALA A 1 86 ? 10.114 2.573 7.180 1.00 89.31 86 ALA A CA 1
ATOM 691 C C . ALA A 1 86 ? 8.609 2.732 6.891 1.00 89.31 86 ALA A C 1
ATOM 693 O O . ALA A 1 86 ? 7.806 2.654 7.817 1.00 89.31 86 ALA A O 1
ATOM 694 N N . PHE A 1 87 ? 8.208 2.927 5.629 1.00 92.19 87 PHE A N 1
ATOM 695 C CA . PHE A 1 87 ? 6.826 3.222 5.241 1.00 92.19 87 PHE A CA 1
ATOM 696 C C . PHE A 1 87 ? 5.843 2.152 5.735 1.00 92.19 87 PHE A C 1
ATOM 698 O O . PHE A 1 87 ? 4.969 2.449 6.549 1.00 92.19 87 PHE A O 1
ATOM 705 N N . PHE A 1 88 ? 6.024 0.896 5.314 1.00 93.25 88 PHE A N 1
ATOM 706 C CA . PHE A 1 88 ? 5.120 -0.188 5.710 1.00 93.25 88 PHE A CA 1
ATOM 707 C C . PHE A 1 88 ? 5.163 -0.480 7.209 1.00 93.25 88 PHE A C 1
ATOM 709 O O . PHE A 1 88 ? 4.140 -0.833 7.786 1.00 93.25 88 PHE A O 1
ATOM 716 N N . ARG A 1 89 ? 6.314 -0.281 7.859 1.00 93.00 89 ARG A N 1
ATOM 717 C CA . ARG A 1 89 ? 6.444 -0.427 9.314 1.00 93.00 89 ARG A CA 1
ATOM 718 C C . ARG A 1 89 ? 5.511 0.534 10.045 1.00 93.00 89 ARG A C 1
ATOM 720 O O . ARG A 1 89 ? 4.724 0.092 10.874 1.00 93.00 89 ARG A O 1
ATOM 727 N N . ASN A 1 90 ? 5.527 1.811 9.661 1.00 92.50 90 ASN A N 1
ATOM 728 C CA . ASN A 1 90 ? 4.653 2.832 10.239 1.00 92.50 90 ASN A CA 1
ATOM 729 C C . ASN A 1 90 ? 3.171 2.515 9.993 1.00 92.50 90 ASN A C 1
ATOM 731 O O . ASN A 1 90 ? 2.345 2.679 10.889 1.00 92.50 90 ASN A O 1
ATOM 735 N N . VAL A 1 91 ? 2.830 2.030 8.794 1.00 93.19 91 VAL A N 1
ATOM 736 C CA . VAL A 1 91 ? 1.458 1.611 8.463 1.00 93.19 91 VAL A CA 1
ATOM 737 C C . VAL A 1 91 ? 1.019 0.437 9.345 1.00 93.19 91 VAL A C 1
ATOM 739 O O . VAL A 1 91 ? -0.041 0.503 9.961 1.00 93.19 91 VAL A O 1
ATOM 742 N N . ILE A 1 92 ? 1.840 -0.608 9.469 1.00 94.38 92 ILE A N 1
ATOM 743 C CA . ILE A 1 92 ? 1.546 -1.794 10.289 1.00 94.38 92 ILE A CA 1
ATOM 744 C C . ILE A 1 92 ? 1.400 -1.420 11.769 1.00 94.38 92 ILE A C 1
ATOM 746 O O . ILE A 1 92 ? 0.433 -1.825 12.413 1.00 94.38 92 ILE A O 1
ATOM 750 N N . GLU A 1 93 ? 2.311 -0.610 12.308 1.00 93.31 93 GLU A N 1
ATOM 751 C CA . GLU A 1 93 ? 2.217 -0.114 13.685 1.00 93.31 93 GLU A CA 1
ATOM 752 C C . GLU A 1 93 ? 0.942 0.702 13.912 1.00 93.31 93 GLU A C 1
ATOM 754 O O . GLU A 1 93 ? 0.297 0.556 14.949 1.00 93.31 93 GLU A O 1
ATOM 759 N N . CYS A 1 94 ? 0.548 1.534 12.944 1.00 92.19 94 CYS A N 1
ATOM 760 C CA . CYS A 1 94 ? -0.688 2.310 13.005 1.00 92.19 94 CYS A CA 1
ATOM 761 C C . CYS A 1 94 ? -1.929 1.401 13.041 1.00 92.19 94 CYS A C 1
ATOM 763 O O . CYS A 1 94 ? -2.811 1.604 13.880 1.00 92.19 94 CYS A O 1
ATOM 765 N N . LEU A 1 95 ? -1.972 0.370 12.188 1.00 93.00 95 LEU A N 1
ATOM 766 C CA . LEU A 1 95 ? -3.067 -0.604 12.148 1.00 93.00 95 LEU A CA 1
ATOM 767 C C . LEU A 1 95 ? -3.219 -1.356 13.475 1.00 93.00 95 LEU A C 1
ATOM 769 O O . LEU A 1 95 ? -4.342 -1.490 13.962 1.00 93.00 95 LEU A O 1
ATOM 773 N N . ILE A 1 96 ? -2.103 -1.798 14.066 1.00 93.50 96 ILE A N 1
ATOM 774 C CA . ILE A 1 96 ? -2.084 -2.516 15.349 1.00 93.50 96 ILE A CA 1
ATOM 775 C C . ILE A 1 96 ? -2.494 -1.578 16.489 1.00 93.50 96 ILE A C 1
ATOM 777 O O . ILE A 1 96 ? -3.406 -1.890 17.251 1.00 93.50 96 ILE A O 1
ATOM 781 N N . ARG A 1 97 ? -1.868 -0.397 16.584 1.00 91.44 97 ARG A N 1
ATOM 782 C CA . ARG A 1 97 ? -2.110 0.581 17.661 1.00 91.44 97 ARG A CA 1
ATOM 783 C C . ARG A 1 97 ? -3.573 1.005 17.752 1.00 91.44 97 ARG A C 1
ATOM 785 O O . ARG A 1 97 ? -4.072 1.266 18.842 1.00 91.44 97 ARG A O 1
ATOM 792 N N . HIS A 1 98 ? -4.246 1.118 16.611 1.00 89.56 98 HIS A N 1
ATOM 793 C CA . HIS A 1 98 ? -5.636 1.562 16.542 1.00 89.56 98 HIS A CA 1
ATOM 794 C C . HIS A 1 98 ? -6.640 0.427 16.322 1.00 89.56 98 HIS A C 1
ATOM 796 O O . HIS A 1 98 ? -7.827 0.721 16.181 1.00 89.56 98 HIS A O 1
ATOM 802 N N . ASN A 1 99 ? -6.182 -0.830 16.317 1.00 91.75 99 ASN A N 1
ATOM 803 C CA . ASN A 1 99 ? -6.992 -2.028 16.093 1.00 91.75 99 ASN A CA 1
ATOM 804 C C . ASN A 1 99 ? -7.914 -1.906 14.861 1.00 91.75 99 ASN A C 1
ATOM 806 O O . ASN A 1 99 ? -9.120 -2.126 14.940 1.00 91.75 99 ASN A O 1
ATOM 810 N N . ILE A 1 100 ? -7.347 -1.465 13.731 1.00 92.38 100 ILE A N 1
ATOM 811 C CA . ILE A 1 100 ? -8.108 -1.138 12.511 1.00 92.38 100 ILE A CA 1
ATOM 812 C C . ILE A 1 100 ? -8.417 -2.392 11.682 1.00 92.38 100 ILE A C 1
ATOM 814 O O . ILE A 1 100 ? -9.481 -2.482 11.074 1.00 92.38 100 ILE A O 1
ATOM 818 N N . LYS A 1 101 ? -7.492 -3.359 11.646 1.00 92.00 101 LYS A N 1
ATOM 819 C CA . LYS A 1 101 ? -7.630 -4.618 10.899 1.00 92.00 101 LYS A CA 1
ATOM 820 C C . LYS A 1 101 ? -7.373 -5.826 11.791 1.00 92.00 101 LYS A C 1
ATOM 822 O O . LYS A 1 101 ? -6.658 -5.737 12.783 1.00 92.00 101 LYS A O 1
ATOM 827 N N . SER A 1 102 ? -7.924 -6.968 11.386 1.00 93.06 102 SER A N 1
ATOM 828 C CA . SER A 1 102 ? -7.679 -8.260 12.028 1.00 93.06 102 SER A CA 1
ATOM 829 C C . SER A 1 102 ? -6.212 -8.686 11.909 1.00 93.06 102 SER A C 1
ATOM 831 O O . SER A 1 102 ? -5.541 -8.370 10.924 1.00 93.06 102 SER A O 1
ATOM 833 N N . ASN A 1 103 ? -5.733 -9.476 12.876 1.00 92.44 103 ASN A N 1
ATOM 834 C CA . ASN A 1 103 ? -4.353 -9.980 12.885 1.00 92.44 103 ASN A CA 1
ATOM 835 C C . ASN A 1 103 ? -3.985 -10.701 11.577 1.00 92.44 103 ASN A C 1
ATOM 837 O O . ASN A 1 103 ? -2.917 -10.462 11.030 1.00 92.44 103 ASN A O 1
ATOM 841 N N . SER A 1 104 ? -4.896 -11.503 11.015 1.00 94.38 104 SER A N 1
ATOM 842 C CA . SER A 1 104 ? -4.668 -12.192 9.734 1.00 94.38 104 SER A CA 1
ATOM 843 C C . SER A 1 104 ? -4.374 -11.219 8.583 1.00 94.38 104 SER A C 1
ATOM 845 O O . SER A 1 104 ? -3.427 -11.419 7.826 1.00 94.38 104 SER A O 1
ATOM 847 N N . LYS A 1 105 ? -5.141 -10.128 8.474 1.00 93.19 105 LYS A N 1
ATOM 848 C CA . LYS A 1 105 ? -4.938 -9.106 7.436 1.00 93.19 105 LYS A CA 1
ATOM 849 C C . LYS A 1 105 ? -3.663 -8.291 7.676 1.00 93.19 105 LYS A C 1
ATOM 851 O O . LYS A 1 105 ? -2.996 -7.908 6.719 1.00 93.19 105 LYS A O 1
ATOM 856 N N . VAL A 1 106 ? -3.297 -8.055 8.938 1.00 95.00 106 VAL A N 1
ATOM 857 C CA . VAL A 1 106 ? -2.017 -7.418 9.293 1.00 95.00 106 VAL A CA 1
ATOM 858 C C . VAL A 1 106 ? -0.831 -8.292 8.871 1.00 95.00 106 VAL A C 1
ATOM 860 O O . VAL A 1 106 ? 0.130 -7.765 8.313 1.00 95.00 106 VAL A O 1
ATOM 863 N N . GLU A 1 107 ? -0.909 -9.614 9.054 1.00 95.88 107 GLU A N 1
ATOM 864 C CA . GLU A 1 107 ? 0.128 -10.538 8.572 1.00 95.88 107 GLU A CA 1
ATOM 865 C C . GLU A 1 107 ? 0.235 -10.558 7.043 1.00 95.88 107 GLU A C 1
ATOM 867 O O . GLU A 1 107 ? 1.341 -10.515 6.507 1.00 95.88 107 GLU A O 1
ATOM 872 N N . GLN A 1 108 ? -0.885 -10.531 6.316 1.00 95.00 108 GLN A N 1
ATOM 873 C CA . GLN A 1 108 ? -0.847 -10.407 4.851 1.00 95.00 108 GLN A CA 1
ATOM 874 C C . GLN A 1 108 ? -0.125 -9.123 4.415 1.00 95.00 108 GLN A C 1
ATOM 876 O O . GLN A 1 108 ? 0.717 -9.146 3.519 1.00 95.00 108 GLN A O 1
ATOM 881 N N . LEU A 1 109 ? -0.375 -8.008 5.107 1.00 94.56 109 LEU A N 1
ATOM 882 C CA . LEU A 1 109 ? 0.303 -6.746 4.820 1.00 94.56 109 LEU A CA 1
ATOM 883 C C . LEU A 1 109 ? 1.803 -6.796 5.163 1.00 94.56 109 LEU A C 1
ATOM 885 O O . LEU A 1 109 ? 2.609 -6.170 4.476 1.00 94.56 109 LEU A O 1
ATOM 889 N N . ARG A 1 110 ? 2.203 -7.560 6.191 1.00 95.44 110 ARG A N 1
ATOM 890 C CA . ARG A 1 110 ? 3.621 -7.828 6.497 1.00 95.44 110 ARG A CA 1
ATOM 891 C C . ARG A 1 110 ? 4.306 -8.586 5.366 1.00 95.44 110 ARG A C 1
ATOM 893 O O . ARG A 1 110 ? 5.423 -8.225 5.003 1.00 95.44 110 ARG A O 1
ATOM 900 N N . LEU A 1 111 ? 3.646 -9.586 4.785 1.00 95.75 111 LEU A N 1
ATOM 901 C CA . LEU A 1 111 ? 4.179 -10.324 3.637 1.00 95.75 111 LEU A CA 1
ATOM 902 C C . LEU A 1 111 ? 4.336 -9.412 2.413 1.00 95.75 111 LEU A C 1
ATOM 904 O O . LEU A 1 111 ? 5.405 -9.390 1.803 1.00 95.75 111 LEU A O 1
ATOM 908 N N . LEU A 1 112 ? 3.330 -8.588 2.106 1.00 94.94 112 LEU A N 1
ATOM 909 C CA . LEU A 1 112 ? 3.424 -7.580 1.044 1.00 94.94 112 LEU A CA 1
ATOM 910 C C . LEU A 1 112 ? 4.593 -6.608 1.286 1.00 94.94 112 LEU A C 1
ATOM 912 O O . LEU A 1 112 ? 5.364 -6.310 0.373 1.00 94.94 112 LEU A O 1
ATOM 916 N N . ALA A 1 113 ? 4.770 -6.148 2.528 1.00 94.81 113 ALA A N 1
ATOM 917 C CA . ALA A 1 113 ? 5.870 -5.266 2.902 1.00 94.81 113 ALA A CA 1
ATOM 918 C C . ALA A 1 113 ? 7.246 -5.912 2.671 1.00 94.81 113 ALA A C 1
ATOM 920 O O . ALA A 1 113 ? 8.169 -5.234 2.215 1.00 94.81 113 ALA A O 1
ATOM 921 N N . GLN A 1 114 ? 7.384 -7.214 2.945 1.00 95.31 114 GLN A N 1
ATOM 922 C CA . GLN A 1 114 ? 8.612 -7.967 2.676 1.00 95.31 114 GLN A CA 1
ATOM 923 C C . GLN A 1 114 ? 8.892 -8.076 1.173 1.00 95.31 114 GLN A C 1
ATOM 925 O O . GLN A 1 114 ? 10.021 -7.805 0.756 1.00 95.31 114 GLN A O 1
ATOM 930 N N . LYS A 1 115 ? 7.875 -8.387 0.353 1.00 94.94 115 LYS A N 1
ATOM 931 C CA . LYS A 1 115 ? 8.000 -8.403 -1.117 1.00 94.94 115 LYS A CA 1
ATOM 932 C C . LYS A 1 115 ? 8.470 -7.043 -1.642 1.00 94.94 115 LYS A C 1
ATOM 934 O O . LYS A 1 115 ? 9.457 -6.965 -2.370 1.00 94.94 115 LYS A O 1
ATOM 939 N N . ALA A 1 116 ? 7.819 -5.961 -1.209 1.00 94.31 116 ALA A N 1
ATOM 940 C CA . ALA A 1 116 ? 8.186 -4.600 -1.596 1.00 94.31 116 ALA A CA 1
ATOM 941 C C . ALA A 1 116 ? 9.614 -4.240 -1.170 1.00 94.31 116 ALA A C 1
ATOM 943 O O . ALA A 1 116 ? 10.368 -3.670 -1.957 1.00 94.31 116 ALA A O 1
ATOM 944 N N . HIS A 1 117 ? 10.024 -4.620 0.042 1.00 94.56 117 HIS A N 1
ATOM 945 C CA . HIS A 1 117 ? 11.383 -4.368 0.509 1.00 94.56 117 HIS A CA 1
ATOM 946 C C . HIS A 1 117 ? 12.433 -5.122 -0.317 1.00 94.56 117 HIS A C 1
ATOM 948 O O . HIS A 1 117 ? 13.471 -4.549 -0.647 1.00 94.56 117 HIS A O 1
ATOM 954 N N . ALA A 1 118 ? 12.164 -6.377 -0.690 1.00 94.50 118 ALA A N 1
ATOM 955 C CA . ALA A 1 118 ? 13.055 -7.161 -1.541 1.00 94.50 118 ALA A CA 1
ATOM 956 C C . ALA A 1 118 ? 13.226 -6.519 -2.929 1.00 94.50 118 ALA A C 1
ATOM 958 O O . ALA A 1 118 ? 14.356 -6.357 -3.392 1.00 94.50 118 ALA A O 1
ATOM 959 N N . VAL A 1 119 ? 12.125 -6.083 -3.554 1.00 93.69 119 VAL A N 1
ATOM 960 C CA . VAL A 1 119 ? 12.155 -5.376 -4.847 1.00 93.69 119 VAL A CA 1
ATOM 961 C C . VAL A 1 119 ? 12.907 -4.048 -4.735 1.00 93.69 119 VAL A C 1
ATOM 963 O O . VAL A 1 119 ? 13.760 -3.756 -5.570 1.00 93.69 119 VAL A O 1
ATOM 966 N N . TRP A 1 120 ? 12.654 -3.265 -3.683 1.00 93.56 120 TRP A N 1
ATOM 967 C CA . TRP A 1 120 ? 13.364 -2.008 -3.436 1.00 93.56 120 TRP A CA 1
ATOM 968 C C . TRP A 1 120 ? 14.867 -2.218 -3.247 1.00 93.56 120 TRP A C 1
ATOM 970 O O . TRP A 1 120 ? 15.672 -1.508 -3.848 1.00 93.56 120 TRP A O 1
ATOM 980 N N . LYS A 1 121 ? 15.254 -3.222 -2.452 1.00 92.88 121 LYS A N 1
ATOM 981 C CA . LYS A 1 121 ? 16.659 -3.562 -2.209 1.00 92.88 121 LYS A CA 1
ATOM 982 C C . LYS A 1 121 ? 17.358 -3.962 -3.506 1.00 92.88 121 LYS A C 1
ATOM 984 O O . LYS A 1 121 ? 18.465 -3.497 -3.750 1.00 92.88 121 LYS A O 1
ATOM 989 N N . LYS A 1 122 ? 16.701 -4.778 -4.336 1.00 91.62 122 LYS A N 1
ATOM 990 C CA . LYS A 1 122 ? 17.218 -5.178 -5.648 1.00 91.62 122 LYS A CA 1
ATOM 991 C C . LYS A 1 122 ? 17.447 -3.961 -6.553 1.00 91.62 122 LYS A C 1
ATOM 993 O O . LYS A 1 122 ? 18.556 -3.797 -7.045 1.00 91.62 122 LYS A O 1
ATOM 998 N N . ARG A 1 123 ? 16.458 -3.065 -6.680 1.00 89.38 123 ARG A N 1
ATOM 999 C CA . ARG A 1 123 ? 16.594 -1.824 -7.470 1.00 89.38 123 ARG A CA 1
ATOM 1000 C C . ARG A 1 123 ? 17.745 -0.947 -6.976 1.00 89.38 123 ARG A C 1
ATOM 1002 O O . ARG A 1 123 ? 18.559 -0.502 -7.770 1.00 89.38 123 ARG A O 1
ATOM 1009 N N . LYS A 1 124 ? 17.881 -0.766 -5.657 1.00 85.69 124 LYS A N 1
ATOM 1010 C CA . LYS A 1 124 ? 18.983 0.030 -5.091 1.00 85.69 124 LYS A CA 1
ATOM 1011 C C . LYS A 1 124 ? 20.360 -0.594 -5.311 1.00 85.69 124 LYS A C 1
ATOM 1013 O O . LYS A 1 124 ? 21.325 0.142 -5.474 1.00 85.69 124 LYS A O 1
ATOM 1018 N N . GLN A 1 125 ? 20.466 -1.921 -5.313 1.00 85.00 125 GLN A N 1
ATOM 1019 C CA . GLN A 1 125 ? 21.715 -2.607 -5.652 1.00 85.00 125 GLN A CA 1
ATOM 1020 C C . GLN A 1 125 ? 22.066 -2.434 -7.133 1.00 85.00 125 GLN A C 1
ATOM 1022 O O . GLN A 1 125 ? 23.219 -2.161 -7.448 1.00 85.00 125 GLN A O 1
ATOM 1027 N N . GLU A 1 126 ? 21.083 -2.545 -8.028 1.00 79.62 126 GLU A N 1
ATOM 1028 C CA . GLU A 1 126 ? 21.263 -2.299 -9.464 1.00 79.62 126 GLU A CA 1
ATOM 1029 C C . GLU A 1 126 ? 21.707 -0.849 -9.739 1.00 79.62 126 GLU A C 1
ATOM 1031 O O . GLU A 1 126 ? 22.653 -0.643 -10.499 1.00 79.62 126 GLU A O 1
ATOM 1036 N N . ASP A 1 127 ? 21.112 0.138 -9.056 1.00 75.88 127 ASP A N 1
ATOM 1037 C CA . ASP A 1 127 ? 21.515 1.552 -9.139 1.00 75.88 127 ASP A CA 1
ATOM 1038 C C . ASP A 1 127 ? 22.985 1.759 -8.723 1.00 75.88 127 ASP A C 1
ATOM 1040 O O . ASP A 1 127 ? 23.726 2.486 -9.385 1.00 75.88 127 ASP A O 1
ATOM 1044 N N . MET A 1 128 ? 23.423 1.116 -7.631 1.00 69.25 128 MET A N 1
ATOM 1045 C CA . MET A 1 128 ? 24.807 1.205 -7.141 1.00 69.25 128 MET A CA 1
ATOM 1046 C C . MET A 1 128 ? 25.799 0.587 -8.129 1.00 69.25 128 MET A C 1
ATOM 1048 O O . MET A 1 128 ? 26.811 1.206 -8.439 1.00 69.25 128 MET A O 1
ATOM 1052 N N . VAL A 1 129 ? 25.483 -0.594 -8.672 1.00 67.94 129 VAL A N 1
ATOM 1053 C CA . VAL A 1 129 ? 26.313 -1.256 -9.692 1.00 67.94 129 VAL A CA 1
ATOM 1054 C C . VAL A 1 129 ? 26.441 -0.386 -10.941 1.00 67.94 129 VAL A C 1
ATOM 1056 O O . VAL A 1 129 ? 27.512 -0.330 -11.537 1.00 67.94 129 VAL A O 1
ATOM 1059 N N . PHE A 1 130 ? 25.371 0.310 -11.334 1.00 59.16 130 PHE A N 1
ATOM 1060 C CA . PHE A 1 130 ? 25.420 1.231 -12.462 1.00 59.16 130 PHE A CA 1
ATOM 1061 C C . PHE A 1 130 ? 26.275 2.462 -12.132 1.00 59.16 130 PHE A C 1
ATOM 1063 O O . PHE A 1 130 ? 27.114 2.833 -12.940 1.00 59.16 130 PHE A O 1
ATOM 1070 N N . SER A 1 131 ? 26.148 3.046 -10.936 1.00 59.28 131 SER A N 1
ATOM 1071 C CA . SER A 1 131 ? 26.928 4.221 -10.506 1.00 59.28 131 SER 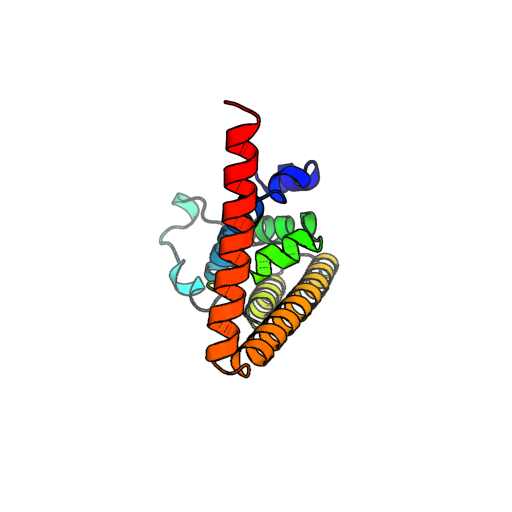A CA 1
ATOM 1072 C C . SER A 1 131 ? 28.451 4.017 -10.507 1.00 59.28 131 SER A C 1
ATOM 1074 O O . SER A 1 131 ? 29.176 5.004 -10.620 1.00 59.28 131 SER A O 1
ATOM 1076 N N . ASP A 1 132 ? 28.931 2.776 -10.392 1.00 59.44 132 ASP A N 1
ATOM 1077 C CA . ASP A 1 132 ? 30.359 2.428 -10.446 1.00 59.44 132 ASP A CA 1
ATOM 1078 C C . ASP A 1 132 ? 30.881 2.212 -11.884 1.00 59.44 132 ASP A C 1
ATOM 1080 O O . ASP A 1 132 ? 32.074 1.980 -12.099 1.00 59.44 132 ASP A O 1
ATOM 1084 N N . VAL A 1 133 ? 30.010 2.299 -12.897 1.00 58.94 133 VAL A N 1
ATOM 1085 C CA . VAL A 1 133 ? 30.399 2.225 -14.309 1.00 58.94 133 VAL A CA 1
ATOM 1086 C C . VAL A 1 133 ? 31.016 3.567 -14.733 1.00 58.94 133 VAL A C 1
ATOM 1088 O O . VAL A 1 133 ? 30.353 4.599 -14.606 1.00 58.94 133 VAL A O 1
ATOM 1091 N N . PRO A 1 134 ? 32.248 3.589 -15.288 1.00 66.75 134 PRO A N 1
ATOM 1092 C CA . PRO A 1 134 ? 32.880 4.819 -15.757 1.00 66.75 134 PRO A CA 1
ATOM 1093 C C . PRO A 1 134 ? 31.965 5.603 -16.706 1.00 66.75 134 PRO A C 1
ATOM 1095 O O . PRO A 1 134 ? 31.359 5.024 -17.611 1.00 66.75 134 PRO A O 1
ATOM 1098 N N . THR A 1 135 ? 31.892 6.924 -16.524 1.00 57.41 135 THR A N 1
ATOM 1099 C CA . THR A 1 135 ? 30.957 7.839 -17.207 1.00 57.41 135 THR A CA 1
ATOM 1100 C C . THR A 1 135 ? 30.936 7.687 -18.737 1.00 57.41 135 THR A C 1
ATOM 1102 O O . THR A 1 135 ? 29.876 7.817 -19.351 1.00 57.41 135 THR A O 1
ATOM 1105 N N . ASP A 1 136 ? 32.065 7.315 -19.351 1.00 59.53 136 ASP A N 1
ATOM 1106 C CA . ASP A 1 136 ? 32.183 7.049 -20.795 1.00 59.53 136 ASP A CA 1
ATOM 1107 C C . ASP A 1 136 ? 31.291 5.895 -21.295 1.00 59.53 136 ASP A C 1
ATOM 1109 O O . ASP A 1 136 ? 30.811 5.920 -22.431 1.00 59.53 136 ASP A O 1
ATOM 1113 N N . PHE A 1 137 ? 31.014 4.888 -20.463 1.00 56.66 137 PHE A N 1
ATOM 1114 C CA . PHE A 1 137 ? 30.155 3.759 -20.838 1.00 56.66 137 PHE A CA 1
ATOM 1115 C C . PHE A 1 137 ? 28.662 4.065 -20.649 1.00 56.66 137 PHE A C 1
ATOM 1117 O O . PHE A 1 137 ? 27.832 3.547 -21.400 1.00 56.66 137 PHE A O 1
ATOM 1124 N N . MET A 1 138 ? 28.306 4.949 -19.711 1.00 54.06 138 MET A N 1
ATOM 1125 C CA . MET A 1 138 ? 26.917 5.374 -19.503 1.00 54.06 138 MET A CA 1
ATOM 1126 C C . MET A 1 138 ? 26.365 6.194 -20.669 1.00 54.06 138 MET A C 1
ATOM 1128 O O . MET A 1 138 ? 25.244 5.937 -21.114 1.00 54.06 138 MET A O 1
ATOM 1132 N N . VAL A 1 139 ? 27.159 7.134 -21.200 1.00 60.22 139 VAL A N 1
ATOM 1133 C CA . VAL A 1 139 ? 26.784 7.934 -22.381 1.00 60.22 139 VAL A CA 1
ATOM 1134 C C . VAL A 1 139 ? 26.533 7.023 -23.583 1.00 60.22 139 VAL A C 1
ATOM 1136 O O . VAL A 1 139 ? 25.622 7.254 -24.373 1.00 60.22 139 VAL A O 1
ATOM 1139 N N . ARG A 1 140 ? 27.289 5.929 -23.702 1.00 57.31 140 ARG A N 1
ATOM 1140 C CA . ARG A 1 140 ? 27.134 5.000 -24.821 1.00 57.31 140 ARG A CA 1
ATOM 1141 C C . ARG A 1 140 ? 25.850 4.175 -24.735 1.00 57.31 140 ARG A C 1
ATOM 1143 O O . ARG A 1 140 ? 25.213 3.949 -25.758 1.00 57.31 140 ARG A O 1
ATOM 1150 N N . LEU A 1 141 ? 25.433 3.757 -23.540 1.00 55.97 141 LEU A N 1
ATOM 1151 C CA . L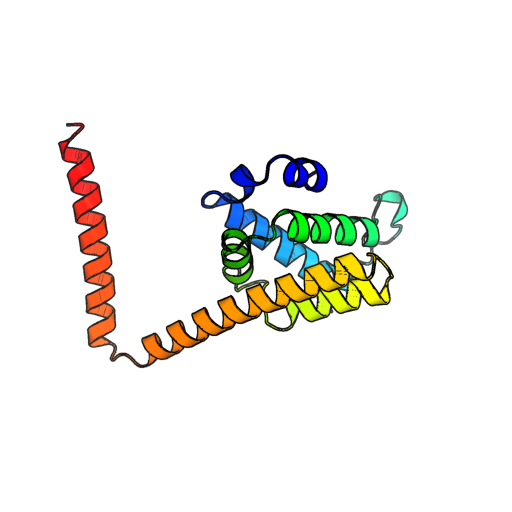EU A 1 141 ? 24.212 2.961 -23.356 1.00 55.97 141 LEU A CA 1
ATOM 1152 C C . LEU A 1 141 ? 22.926 3.789 -23.469 1.00 55.97 141 LEU A C 1
ATOM 1154 O O . LEU A 1 141 ? 21.936 3.292 -24.008 1.00 55.97 141 LEU A O 1
ATOM 1158 N N . SER A 1 142 ? 22.926 5.039 -22.998 1.00 60.12 142 SER A N 1
ATOM 1159 C CA . SER A 1 142 ? 21.783 5.943 -23.178 1.00 60.12 142 SER A CA 1
ATOM 1160 C C . SER A 1 142 ? 21.574 6.291 -24.653 1.00 60.12 142 SER A C 1
ATOM 1162 O O . SER A 1 142 ? 20.444 6.232 -25.134 1.00 60.12 142 SER A O 1
ATOM 1164 N N . VAL A 1 143 ? 22.660 6.532 -25.397 1.00 63.91 143 VAL A N 1
ATOM 1165 C CA . VAL A 1 143 ? 22.619 6.748 -26.851 1.00 63.91 143 VAL A CA 1
ATOM 1166 C C . VAL A 1 143 ? 22.122 5.503 -27.583 1.00 63.91 143 VAL A C 1
ATOM 1168 O O . VAL A 1 143 ? 21.281 5.623 -28.463 1.00 63.91 143 VAL A O 1
ATOM 1171 N N . LEU A 1 144 ? 22.559 4.298 -27.204 1.00 64.38 144 LEU A N 1
ATOM 1172 C CA . LEU A 1 144 ? 22.080 3.064 -27.842 1.00 64.38 144 LEU A CA 1
ATOM 1173 C C . LEU A 1 144 ? 20.592 2.795 -27.579 1.00 64.38 144 LEU A C 1
ATOM 1175 O O . LEU A 1 144 ? 19.892 2.352 -28.487 1.00 64.38 144 LEU A O 1
ATOM 1179 N N . LYS A 1 145 ? 20.088 3.096 -26.373 1.00 63.38 145 LYS A N 1
ATOM 1180 C CA . LYS A 1 145 ? 18.646 3.033 -26.089 1.00 63.38 145 LYS A CA 1
ATOM 1181 C C . LYS A 1 145 ? 17.868 4.061 -26.907 1.00 63.38 145 LYS A C 1
ATOM 1183 O O . LYS A 1 145 ? 16.835 3.706 -27.459 1.00 63.38 145 LYS A O 1
ATOM 1188 N N . GLN A 1 146 ? 18.372 5.290 -27.020 1.00 64.88 146 GLN A N 1
ATOM 1189 C CA . GLN A 1 146 ? 17.721 6.333 -27.811 1.00 64.88 146 GLN A CA 1
ATOM 1190 C C . GLN A 1 146 ? 17.696 5.973 -29.300 1.00 64.88 146 GLN A C 1
ATOM 1192 O O . GLN A 1 146 ? 16.641 6.019 -29.915 1.00 64.88 146 GLN A O 1
ATOM 1197 N N . VAL A 1 147 ? 18.814 5.487 -29.846 1.00 68.12 147 VAL A N 1
ATOM 1198 C CA . VAL A 1 147 ? 18.886 5.005 -31.231 1.00 68.12 147 VAL A CA 1
ATOM 1199 C C . VAL A 1 147 ? 17.904 3.855 -31.451 1.00 68.12 147 VAL A C 1
ATOM 1201 O O . VAL A 1 147 ? 17.174 3.878 -32.431 1.00 68.12 147 VAL A O 1
ATOM 1204 N N . ALA A 1 148 ? 17.816 2.878 -30.544 1.00 68.50 148 ALA A N 1
ATOM 1205 C CA . ALA A 1 148 ? 16.853 1.784 -30.680 1.00 68.50 148 ALA A CA 1
ATOM 1206 C C . ALA A 1 148 ? 15.388 2.269 -30.664 1.00 68.50 148 ALA A C 1
ATOM 1208 O O . ALA A 1 148 ? 14.572 1.761 -31.429 1.00 68.50 148 ALA A O 1
ATOM 1209 N N . ILE A 1 149 ? 15.062 3.267 -29.836 1.00 70.12 149 ILE A N 1
ATOM 1210 C CA . ILE A 1 149 ? 13.730 3.890 -29.783 1.00 70.12 149 ILE A CA 1
ATOM 1211 C C . ILE A 1 149 ? 13.437 4.662 -31.080 1.00 70.12 149 ILE A C 1
ATOM 1213 O O . ILE A 1 149 ? 12.356 4.518 -31.651 1.00 70.12 149 ILE A O 1
ATOM 1217 N N . ASP A 1 150 ? 14.411 5.413 -31.591 1.00 69.38 150 ASP A N 1
ATOM 1218 C CA . ASP A 1 150 ? 14.269 6.206 -32.815 1.00 69.38 150 ASP A CA 1
ATOM 1219 C C . ASP A 1 150 ? 14.139 5.315 -34.065 1.00 69.38 150 ASP A C 1
ATOM 1221 O O . ASP A 1 150 ? 13.389 5.636 -34.987 1.00 69.38 150 ASP A O 1
ATOM 1225 N N . GLN A 1 151 ? 14.824 4.163 -34.095 1.00 68.88 151 GLN A N 1
ATOM 1226 C CA . GLN A 1 151 ? 14.687 3.176 -35.175 1.00 68.88 151 GLN A CA 1
ATOM 1227 C C . GLN A 1 151 ? 13.296 2.521 -35.191 1.00 68.88 151 GLN A C 1
ATOM 1229 O O . GLN A 1 151 ? 12.756 2.277 -36.267 1.00 68.88 151 GLN A O 1
ATOM 1234 N N . LEU A 1 152 ? 12.694 2.269 -34.023 1.00 61.84 152 LEU A N 1
ATOM 1235 C CA . LEU A 1 152 ? 11.336 1.718 -33.927 1.00 61.84 152 LEU A CA 1
ATOM 1236 C C . LEU A 1 152 ? 10.272 2.754 -34.321 1.00 61.84 152 LEU A C 1
ATOM 1238 O O . LEU A 1 152 ? 9.353 2.430 -35.066 1.00 61.84 152 LEU A O 1
ATOM 1242 N N . SER A 1 153 ? 10.446 4.013 -33.910 1.00 64.19 153 SER A N 1
ATOM 1243 C CA . SER A 1 153 ? 9.546 5.120 -34.273 1.00 64.19 153 SER A CA 1
ATOM 1244 C C . SER A 1 153 ? 9.525 5.396 -35.786 1.00 64.19 153 SER A C 1
ATOM 1246 O O . SER A 1 153 ? 8.467 5.612 -36.375 1.00 64.19 153 SER A O 1
ATOM 1248 N N . ASN A 1 154 ? 10.688 5.335 -36.446 1.00 60.62 154 ASN A N 1
ATOM 1249 C CA . ASN A 1 154 ? 10.783 5.513 -37.900 1.00 60.62 154 ASN A CA 1
ATOM 1250 C C . ASN A 1 154 ? 10.225 4.321 -38.694 1.00 60.62 154 ASN A C 1
ATOM 1252 O O . ASN A 1 154 ? 9.731 4.510 -39.805 1.00 60.62 154 ASN A O 1
ATOM 1256 N N . ALA A 1 155 ? 10.280 3.102 -38.147 1.00 59.03 155 ALA A N 1
ATOM 1257 C CA . ALA A 1 155 ? 9.700 1.927 -38.794 1.00 59.03 155 ALA A CA 1
ATOM 1258 C C . ALA A 1 155 ? 8.163 2.005 -38.853 1.00 59.03 155 ALA A C 1
ATOM 1260 O O . ALA A 1 155 ? 7.580 1.647 -39.874 1.00 59.03 155 ALA A O 1
ATOM 1261 N N . ASP A 1 156 ? 7.515 2.553 -37.820 1.00 54.62 156 ASP A N 1
ATOM 1262 C CA . ASP A 1 156 ? 6.058 2.743 -37.797 1.00 54.62 156 ASP A CA 1
ATOM 1263 C C . ASP A 1 156 ? 5.577 3.820 -38.789 1.00 54.62 156 ASP A C 1
ATOM 1265 O O . ASP A 1 156 ? 4.482 3.709 -39.341 1.00 54.62 156 ASP A O 1
ATOM 1269 N N . GLN A 1 157 ? 6.402 4.829 -39.097 1.00 55.34 157 GLN A N 1
ATOM 1270 C CA . GLN A 1 157 ? 6.066 5.854 -40.098 1.00 55.34 157 GLN A CA 1
ATOM 1271 C C . GLN A 1 157 ? 6.125 5.348 -41.548 1.00 55.34 157 GLN A C 1
ATOM 1273 O O . GLN A 1 157 ? 5.452 5.908 -42.409 1.00 55.34 157 GLN A O 1
ATOM 1278 N N . LEU A 1 158 ? 6.885 4.285 -41.828 1.00 54.44 158 LEU A N 1
ATOM 1279 C CA . LEU A 1 158 ? 6.998 3.693 -43.169 1.00 54.44 158 LEU A CA 1
ATOM 1280 C C . LEU A 1 158 ? 5.902 2.663 -43.481 1.00 54.44 158 LEU A C 1
ATOM 1282 O O . LEU A 1 158 ? 5.760 2.261 -44.631 1.00 54.44 158 LEU A O 1
ATOM 1286 N N . ILE A 1 159 ? 5.132 2.226 -42.479 1.00 52.44 159 ILE A N 1
ATOM 1287 C CA . ILE A 1 159 ? 4.033 1.260 -42.653 1.00 52.44 159 ILE A CA 1
ATOM 1288 C C . ILE A 1 159 ? 2.687 1.977 -42.889 1.00 52.44 159 ILE A C 1
ATOM 1290 O O . ILE A 1 159 ? 1.774 1.393 -43.470 1.00 52.44 159 ILE A O 1
ATOM 1294 N N . TYR A 1 160 ? 2.570 3.248 -42.489 1.00 47.91 160 TYR A N 1
ATOM 1295 C CA . TYR A 1 160 ? 1.346 4.059 -42.604 1.00 47.91 160 TYR A CA 1
ATOM 1296 C C . TYR A 1 160 ? 1.469 5.268 -43.557 1.00 47.91 160 TYR A C 1
ATOM 1298 O O . TYR A 1 160 ? 0.619 6.160 -43.509 1.00 47.91 160 TYR A O 1
ATOM 1306 N N . GLY A 1 161 ? 2.508 5.308 -44.399 1.00 42.44 161 GLY A N 1
ATOM 1307 C CA . GLY A 1 161 ? 2.753 6.349 -45.410 1.00 42.44 161 GLY A CA 1
ATOM 1308 C C . GLY A 1 161 ? 2.502 5.876 -46.835 1.00 42.44 161 GLY A C 1
ATOM 1309 O O . GLY A 1 161 ? 2.884 4.726 -47.142 1.00 42.44 161 GLY A O 1
#

Organism: NCBI:txid68888

Sequence (161 aa):
MFGYMTKDVTEPFLTGELGDRLAAMLNYNLKQLCGPTSQRLRVKDPKRYTWEPRSLINELTEIYLNLDCDKFVGCIVADERSYSPAFFRNVIECLIRHNIKSNSKVEQLRLLAQKAHAVWKKRKQEDMVFSDVPTDFMVRLSVLKQVAIDQLSNADQLIYG

Radius of gyration: 20.32 Å; chains: 1; bounding box: 52×33×63 Å

pLDDT: mean 80.08, std 14.21, range [42.44, 95.88]

Secondary structure (DSSP, 8-state):
-HHHHHHH--GGGGSHHHHHHHHHHHHHHHHHHHSGGGGGG--SSGGGGT--HHHHHHHHHHHHHHT-SHHHHHHHHH-TTT--TTHHHHHHHHHHHTT-S-HHHHHHHHHHHHHHHHHHHHHHHHHHHHHTS-HHHHHHHHHHHHHHHHHHHHHHHHH--

InterPro domains:
  IPR019474 Ubiquitin conjugation factor E4, core [PF10408] (1-116)
  IPR045132 Ubiquitin conjugation factor E4 [PTHR13931] (1-137)

Foldseek 3Di:
DVLVCLQPPVVVCLDDVNLLVLLLVLLVLLCCCLHPVVVVVDDDPCVVVVNDSLVVLLSSLSSCLSNLDLSSLVSNLVNPVRDDLCSLVSSLCSCVVVVSDDPVSSVSSVVSSVSSVVVNVVVVVVVVVVVPPPPVVVVVVVVVVVVVVVVVVVVVVVVVD